Protein AF-A0A645BLA3-F1 (afdb_monomer_lite)

Sequence (93 aa):
MLIGLAIICIFGYTAVHALWRRQTPSITADIGWRLVSTGYVIALFSGMADVFGIGSQPLPAVPFFGVWQARGMELGIGLIAIGFIMTFPFEKK

pLDDT: mean 86.28, std 12.27, range [42.22, 97.44]

Foldseek 3Di:
DLVVLVVCLVVLVVVLVVQCPPPDFDPLLVVLNVLLVVLSVQLVCLLCVLVVVNDPDNPPPDDDNDPSSVVSNVSSVVSNVSSSVSNHPPDDD

Radius of gyration: 16.18 Å; chains: 1; bounding box: 35×19×56 Å

Secondary structure (DSSP, 8-state):
-HHHHHHHHHHHHHHHHHHTTTSPPPHHHHHHHHHHHHHHHHHHHHHTTTTTT-SS--TTS-----HHHHHHHHHHHHHHHHHHHHHS-----

Structure (mmCIF, N/CA/C/O backbone):
data_AF-A0A645BLA3-F1
#
_entry.id   AF-A0A645BLA3-F1
#
loop_
_atom_site.group_PDB
_atom_site.id
_atom_site.type_symbol
_atom_site.label_atom_id
_atom_site.label_alt_id
_atom_site.label_comp_id
_atom_site.label_asym_id
_atom_site.label_entity_id
_atom_site.label_seq_id
_atom_site.pdbx_PDB_ins_code
_atom_site.Cartn_x
_atom_site.Cartn_y
_atom_site.Cartn_z
_atom_site.occupancy
_atom_site.B_iso_or_equiv
_atom_site.auth_seq_id
_atom_site.auth_comp_id
_atom_site.auth_asym_id
_atom_site.auth_atom_id
_atom_site.pdbx_PDB_model_num
ATOM 1 N N . MET A 1 1 ? 3.146 -9.102 -9.398 1.00 81.00 1 MET A N 1
ATOM 2 C CA . MET A 1 1 ? 3.150 -8.415 -8.085 1.00 81.00 1 MET A CA 1
ATOM 3 C C . MET A 1 1 ? 1.866 -7.622 -7.825 1.00 81.00 1 MET A C 1
ATOM 5 O O . MET A 1 1 ? 1.245 -7.841 -6.797 1.00 81.00 1 MET A O 1
ATOM 9 N N . LEU A 1 2 ? 1.430 -6.754 -8.749 1.00 88.44 2 LEU A N 1
ATOM 10 C CA . LEU A 1 2 ? 0.270 -5.860 -8.568 1.00 88.44 2 LEU A CA 1
ATOM 11 C C . LEU A 1 2 ? -1.051 -6.576 -8.240 1.00 88.44 2 LEU A C 1
ATOM 13 O O . LEU A 1 2 ? -1.758 -6.154 -7.335 1.00 88.44 2 LEU A O 1
ATOM 17 N N . ILE A 1 3 ? -1.342 -7.701 -8.905 1.00 91.69 3 ILE A N 1
ATOM 18 C CA . ILE A 1 3 ? -2.523 -8.531 -8.597 1.00 91.69 3 ILE A CA 1
ATOM 19 C C . ILE A 1 3 ? -2.482 -9.016 -7.141 1.00 91.69 3 ILE A C 1
ATOM 21 O O . ILE A 1 3 ? -3.478 -8.939 -6.431 1.00 91.69 3 ILE A O 1
ATOM 25 N N . GLY A 1 4 ? -1.313 -9.461 -6.671 1.00 93.06 4 GLY A N 1
ATOM 26 C CA . GLY A 1 4 ? -1.123 -9.864 -5.278 1.00 93.06 4 GLY A CA 1
ATOM 27 C C . GLY A 1 4 ? -1.348 -8.705 -4.307 1.00 93.06 4 GLY A C 1
ATOM 28 O O . GLY A 1 4 ? -2.024 -8.885 -3.301 1.00 93.06 4 GLY A O 1
ATOM 29 N N . LEU A 1 5 ? -0.862 -7.504 -4.635 1.00 94.06 5 LEU A N 1
ATOM 30 C CA . LEU A 1 5 ? -1.101 -6.304 -3.827 1.00 94.06 5 LEU A CA 1
ATOM 31 C C . LEU A 1 5 ? -2.594 -5.954 -3.756 1.00 94.06 5 LEU A C 1
ATOM 33 O O . LEU A 1 5 ? -3.095 -5.661 -2.677 1.00 94.06 5 LEU A O 1
ATOM 37 N N . ALA A 1 6 ? -3.316 -6.049 -4.876 1.00 93.56 6 ALA A N 1
ATOM 38 C CA . ALA A 1 6 ? -4.759 -5.824 -4.916 1.00 93.56 6 ALA A CA 1
ATOM 39 C C . ALA A 1 6 ? -5.509 -6.809 -4.007 1.00 93.56 6 ALA A C 1
ATOM 41 O O . ALA A 1 6 ? -6.354 -6.403 -3.211 1.00 93.56 6 ALA A O 1
ATOM 42 N N . ILE A 1 7 ? -5.148 -8.096 -4.075 1.00 96.38 7 ILE A N 1
ATOM 43 C CA . ILE A 1 7 ? -5.691 -9.143 -3.202 1.00 96.38 7 ILE A CA 1
ATOM 44 C C . ILE A 1 7 ? -5.404 -8.805 -1.733 1.00 96.38 7 ILE A C 1
ATOM 46 O O . ILE A 1 7 ? -6.324 -8.822 -0.920 1.00 96.38 7 ILE A O 1
ATOM 50 N N . ILE A 1 8 ? -4.169 -8.431 -1.388 1.00 95.44 8 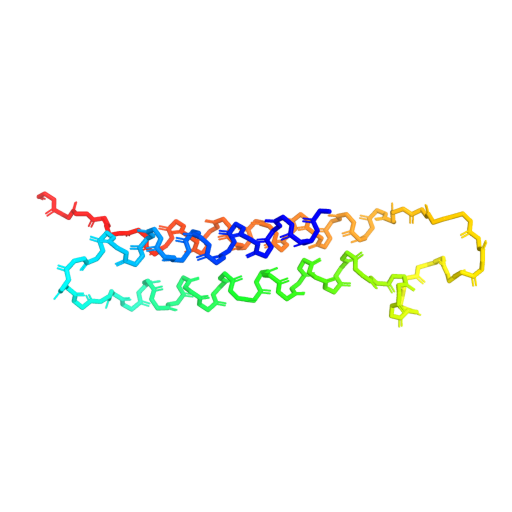ILE A N 1
ATOM 51 C CA . ILE A 1 8 ? -3.798 -8.045 -0.017 1.00 95.44 8 ILE A CA 1
ATOM 52 C C . ILE A 1 8 ? -4.626 -6.849 0.465 1.00 95.44 8 ILE A C 1
ATOM 54 O O . ILE A 1 8 ? -5.133 -6.880 1.582 1.00 95.44 8 ILE A O 1
ATOM 58 N N . CYS A 1 9 ? -4.811 -5.819 -0.363 1.00 94.81 9 CYS A N 1
ATOM 59 C CA . CYS A 1 9 ? -5.627 -4.662 -0.006 1.00 94.81 9 CYS A CA 1
ATOM 60 C C . CYS A 1 9 ? -7.092 -5.048 0.258 1.00 94.81 9 CYS A C 1
ATOM 62 O O . CYS A 1 9 ? -7.660 -4.620 1.261 1.00 94.81 9 CYS A O 1
ATOM 64 N N . ILE A 1 10 ? -7.690 -5.887 -0.595 1.00 95.44 10 ILE A N 1
ATOM 65 C CA . ILE A 1 10 ? -9.091 -6.323 -0.465 1.00 95.44 10 ILE A CA 1
ATOM 66 C C . ILE A 1 10 ? -9.277 -7.209 0.770 1.00 95.44 10 ILE A C 1
ATOM 68 O O . ILE A 1 10 ? -10.131 -6.936 1.614 1.00 95.44 10 ILE A O 1
ATOM 72 N N . PHE A 1 11 ? -8.470 -8.260 0.910 1.00 95.94 11 PHE A N 1
ATOM 73 C CA . PHE A 1 11 ? -8.597 -9.177 2.041 1.00 95.94 11 PHE A CA 1
ATOM 74 C C . PHE A 1 11 ? -8.190 -8.509 3.356 1.00 95.94 11 PHE A C 1
ATOM 76 O O . PHE A 1 11 ? -8.879 -8.680 4.362 1.00 95.94 11 PHE A O 1
ATOM 83 N N . GLY A 1 12 ? -7.147 -7.678 3.346 1.00 93.75 12 GLY A N 1
ATOM 84 C CA . GLY A 1 12 ? -6.766 -6.850 4.487 1.00 93.75 12 GLY A CA 1
ATOM 85 C C . GLY A 1 12 ? -7.900 -5.921 4.915 1.00 93.75 12 GLY A C 1
ATOM 86 O O . GLY A 1 12 ? -8.187 -5.826 6.108 1.00 93.75 12 GLY A O 1
ATOM 87 N N . TYR A 1 13 ? -8.607 -5.310 3.957 1.00 93.06 13 TYR A N 1
ATOM 88 C CA . TYR A 1 13 ? -9.811 -4.531 4.239 1.00 93.06 13 TYR A CA 1
ATOM 89 C C . TYR A 1 13 ? -10.873 -5.350 4.960 1.00 93.06 13 TYR A C 1
ATOM 91 O O . TYR A 1 13 ? -11.305 -4.974 6.049 1.00 93.06 13 TYR A O 1
ATOM 99 N N . THR A 1 14 ? -11.242 -6.504 4.405 1.00 93.50 14 THR A N 1
ATOM 100 C CA . THR A 1 14 ? -12.267 -7.358 5.019 1.00 93.50 14 THR A CA 1
ATOM 101 C C . THR A 1 14 ? -11.874 -7.835 6.418 1.00 93.50 14 THR A C 1
ATOM 103 O O . THR A 1 14 ? -12.714 -7.839 7.316 1.00 93.50 14 THR A O 1
ATOM 106 N N . ALA A 1 15 ? -10.599 -8.176 6.630 1.00 93.12 15 ALA A N 1
ATOM 107 C CA . ALA A 1 15 ? -10.093 -8.649 7.911 1.00 93.12 15 ALA A CA 1
ATOM 108 C C . ALA A 1 15 ? -10.128 -7.544 8.974 1.00 93.12 15 ALA A C 1
ATOM 110 O O . ALA A 1 15 ? -10.703 -7.744 10.042 1.00 93.12 15 ALA A O 1
ATOM 111 N N . VAL A 1 16 ? -9.581 -6.360 8.679 1.00 91.50 16 VAL A N 1
ATOM 112 C CA . VAL A 1 16 ? -9.581 -5.233 9.627 1.00 91.50 16 VAL A CA 1
ATOM 113 C C . VAL A 1 16 ? -11.002 -4.730 9.874 1.00 91.50 16 VAL A C 1
ATOM 115 O O . VAL A 1 16 ? -11.366 -4.460 11.015 1.00 91.50 16 VAL A O 1
ATOM 118 N N . HIS A 1 17 ? -11.852 -4.675 8.848 1.00 89.12 17 HIS A N 1
ATOM 119 C CA . HIS A 1 17 ? -13.258 -4.312 9.017 1.00 89.12 17 HIS A CA 1
ATOM 120 C C . HIS A 1 17 ? -14.004 -5.301 9.932 1.00 89.12 17 HIS A C 1
ATOM 122 O O . HIS A 1 17 ? -14.836 -4.895 10.742 1.00 89.12 17 HIS A O 1
ATOM 128 N N . ALA A 1 18 ? -13.675 -6.597 9.871 1.00 90.62 18 ALA A N 1
ATOM 129 C CA . ALA A 1 18 ? -14.235 -7.597 10.776 1.00 90.62 18 ALA A CA 1
ATOM 130 C C . ALA A 1 18 ? -13.794 -7.413 12.243 1.00 90.62 18 ALA A C 1
ATOM 132 O O . ALA A 1 18 ? -14.530 -7.833 13.140 1.00 90.62 18 ALA A O 1
ATOM 133 N N . LEU A 1 19 ? -12.644 -6.774 12.510 1.00 88.62 19 LEU A N 1
ATOM 134 C CA . LEU A 1 19 ? -12.200 -6.451 13.876 1.00 88.62 19 LEU A CA 1
ATOM 135 C C . LEU A 1 19 ? -13.069 -5.366 14.530 1.00 88.62 19 LEU A C 1
ATOM 137 O O . LEU A 1 19 ? -13.324 -5.444 15.726 1.00 88.62 19 LEU A O 1
ATOM 141 N N . TRP A 1 20 ? -13.586 -4.402 13.764 1.00 87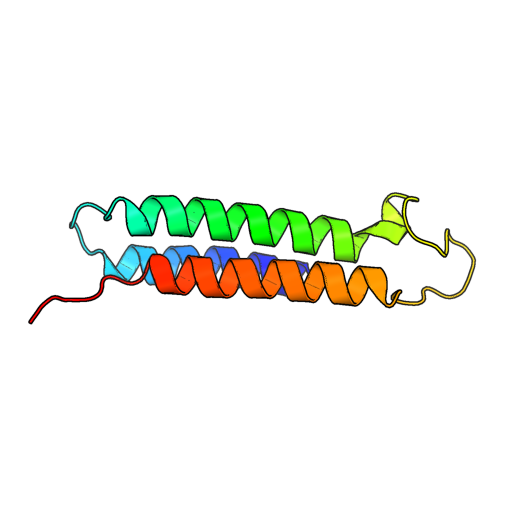.50 20 TRP A N 1
ATOM 142 C CA . TRP A 1 20 ? -14.388 -3.286 14.287 1.00 87.50 20 TRP A CA 1
ATOM 143 C C . TRP A 1 20 ? -15.803 -3.677 14.769 1.00 87.50 20 TRP A C 1
ATOM 145 O O . TRP A 1 20 ? -16.556 -2.803 15.172 1.00 87.50 20 TRP A O 1
ATOM 155 N N . ARG A 1 21 ? -16.189 -4.966 14.740 1.00 80.19 21 ARG A N 1
ATOM 156 C CA . ARG A 1 21 ? -17.456 -5.575 15.233 1.00 80.19 21 ARG A CA 1
ATOM 157 C C . ARG A 1 21 ? -18.505 -4.606 15.824 1.00 80.19 21 ARG A C 1
ATOM 159 O O . ARG A 1 21 ? -18.624 -4.472 17.039 1.00 80.19 21 ARG A O 1
ATOM 166 N N . ARG A 1 22 ? -19.337 -4.011 14.955 1.00 75.12 22 ARG A N 1
ATOM 167 C CA . ARG A 1 22 ? -20.458 -3.093 15.292 1.00 75.12 22 ARG A CA 1
ATOM 168 C C . ARG A 1 22 ? -20.072 -1.787 16.008 1.00 75.12 22 ARG A C 1
ATOM 170 O O . ARG A 1 22 ? -20.962 -1.027 16.376 1.00 75.12 22 ARG A O 1
ATO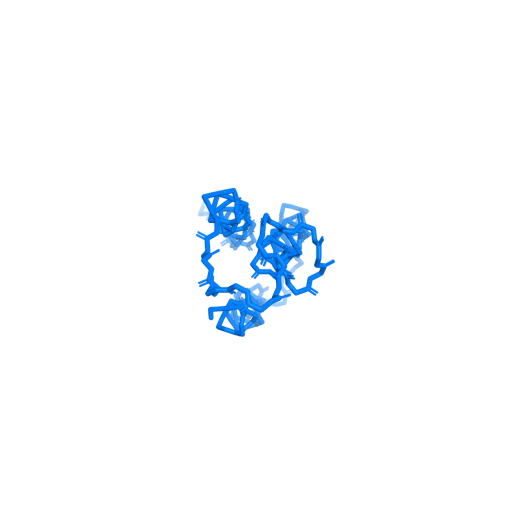M 177 N N . GLN A 1 23 ? -18.790 -1.505 16.181 1.00 80.50 23 GLN A N 1
ATOM 178 C CA . GLN A 1 23 ? -18.296 -0.218 16.650 1.00 80.50 23 GLN A CA 1
ATOM 179 C C . GLN A 1 23 ? -18.138 0.734 15.464 1.00 80.50 23 GLN A C 1
ATOM 181 O O . GLN A 1 23 ? -17.827 0.320 14.346 1.00 80.50 23 GLN A O 1
ATOM 186 N N . THR A 1 24 ? -18.361 2.022 15.706 1.00 82.44 24 THR A N 1
ATOM 187 C CA . THR A 1 24 ? -18.115 3.059 14.704 1.00 82.44 24 THR A CA 1
ATOM 188 C C . THR A 1 24 ? -16.606 3.227 14.506 1.00 82.44 24 THR A C 1
ATOM 190 O O . THR A 1 24 ? -15.919 3.490 15.499 1.00 82.44 24 THR A O 1
ATOM 193 N N . PRO A 1 25 ? -16.087 3.105 13.268 1.00 83.56 25 PRO A N 1
ATOM 194 C CA . PRO A 1 25 ? -14.690 3.383 12.956 1.00 83.56 25 PRO A CA 1
ATOM 195 C C . PRO A 1 25 ? -14.261 4.760 13.462 1.00 83.56 25 PRO A C 1
ATOM 197 O O . PRO A 1 25 ? -15.038 5.716 13.448 1.00 83.56 25 PRO A O 1
ATOM 200 N N . SER A 1 26 ? -13.017 4.869 13.922 1.00 88.94 26 SER A N 1
ATOM 201 C CA . SER A 1 26 ? -12.450 6.165 14.290 1.00 88.94 26 SER A CA 1
ATOM 202 C C . SER A 1 26 ? -12.129 6.994 13.043 1.00 88.94 26 SER A C 1
ATOM 204 O O . SER A 1 26 ? -11.864 6.453 11.971 1.00 88.94 26 SER A O 1
ATOM 206 N N . ILE A 1 27 ? -12.050 8.320 13.199 1.00 90.62 27 ILE A N 1
ATOM 207 C CA . ILE A 1 27 ? -11.604 9.230 12.126 1.00 90.62 27 ILE A CA 1
ATOM 208 C C . ILE A 1 27 ? -10.227 8.806 11.590 1.00 90.62 27 ILE A C 1
ATOM 210 O O . ILE A 1 27 ? -9.979 8.849 10.387 1.00 90.62 27 ILE A O 1
ATOM 214 N N . THR A 1 28 ? -9.337 8.349 12.476 1.00 91.88 28 THR A N 1
ATOM 215 C CA . THR A 1 28 ? -8.019 7.827 12.100 1.00 91.88 28 THR A CA 1
ATOM 216 C C . THR A 1 28 ? -8.132 6.598 11.201 1.00 91.88 28 THR A C 1
ATOM 218 O O . THR A 1 28 ? -7.379 6.493 10.236 1.00 91.88 28 THR A O 1
ATOM 221 N N . ALA A 1 29 ? -9.088 5.705 11.467 1.00 92.44 29 ALA A N 1
ATOM 222 C CA . ALA A 1 29 ? -9.318 4.522 10.646 1.00 92.44 29 ALA A CA 1
ATOM 223 C C . ALA A 1 29 ? -9.884 4.870 9.261 1.00 92.44 29 ALA A C 1
ATOM 225 O O . ALA A 1 29 ? -9.436 4.300 8.265 1.00 92.44 29 ALA A O 1
ATOM 226 N N . ASP A 1 30 ? -10.792 5.848 9.182 1.00 91.94 30 ASP A N 1
ATOM 227 C CA . ASP A 1 30 ? -11.290 6.406 7.917 1.00 91.94 30 ASP A CA 1
ATOM 228 C C . ASP A 1 30 ? -10.167 7.043 7.079 1.00 91.94 30 ASP A C 1
ATOM 230 O O . ASP A 1 30 ? -10.067 6.819 5.869 1.00 91.94 30 ASP A O 1
ATOM 234 N N . ILE A 1 31 ? -9.271 7.803 7.719 1.00 95.12 31 ILE A N 1
ATOM 235 C CA . ILE A 1 31 ? -8.076 8.356 7.065 1.00 95.12 31 ILE A CA 1
ATOM 236 C C . ILE A 1 31 ? -7.135 7.230 6.623 1.00 95.12 31 ILE A C 1
ATOM 238 O O . ILE A 1 31 ? -6.617 7.277 5.506 1.00 95.12 31 ILE A O 1
ATOM 242 N N . GLY A 1 32 ? -6.954 6.204 7.457 1.00 94.81 32 GLY A N 1
ATOM 243 C CA . GLY A 1 32 ? -6.152 5.023 7.144 1.00 94.81 32 GLY A CA 1
ATOM 244 C C . GLY A 1 32 ? -6.603 4.355 5.847 1.00 94.81 32 GLY A C 1
ATOM 245 O O . GLY A 1 32 ? -5.781 4.119 4.963 1.00 94.81 32 GLY A O 1
ATOM 246 N N . TRP A 1 33 ? -7.914 4.172 5.651 1.00 94.94 33 TRP A N 1
ATOM 247 C CA . TRP A 1 33 ? -8.445 3.599 4.410 1.00 94.94 33 TRP A CA 1
ATOM 248 C C . TRP A 1 33 ? -8.169 4.449 3.172 1.00 94.94 33 TRP A C 1
ATOM 250 O O . TRP A 1 33 ? -7.805 3.920 2.117 1.00 94.94 33 TRP A O 1
ATOM 260 N N . ARG A 1 34 ?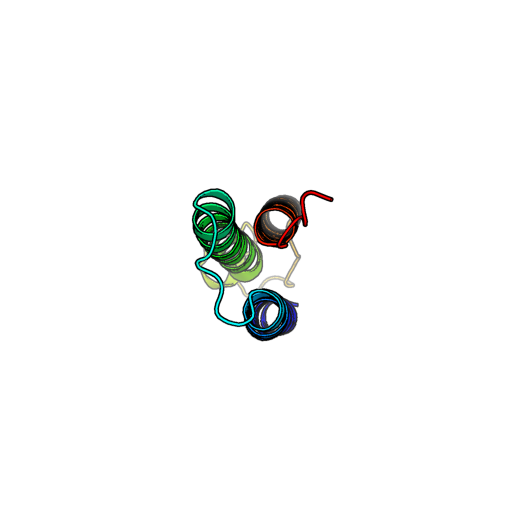 -8.279 5.774 3.293 1.00 95.81 34 ARG A N 1
ATOM 261 C CA . ARG A 1 34 ? -7.925 6.694 2.203 1.00 95.81 34 ARG A CA 1
ATOM 262 C C . ARG A 1 34 ? -6.435 6.612 1.880 1.00 95.81 34 ARG A C 1
ATOM 264 O O . ARG A 1 34 ? -6.067 6.590 0.704 1.00 95.81 34 ARG A O 1
ATOM 271 N N . LEU A 1 35 ? -5.587 6.487 2.898 1.00 96.31 35 LEU A N 1
ATOM 272 C CA . LEU A 1 35 ? -4.147 6.325 2.723 1.00 96.31 35 LEU A CA 1
ATOM 273 C C . LEU A 1 35 ? -3.801 5.002 2.023 1.00 96.31 35 LEU A C 1
ATOM 275 O O . LEU A 1 35 ? -3.023 5.020 1.070 1.00 96.31 35 LEU A O 1
ATOM 279 N N . VAL A 1 36 ? -4.445 3.890 2.404 1.00 96.62 36 VAL A N 1
ATOM 280 C CA . VAL A 1 36 ? -4.316 2.593 1.711 1.00 96.62 36 VAL A CA 1
ATOM 281 C C . VAL A 1 36 ? -4.690 2.724 0.236 1.00 96.62 36 VAL A C 1
ATOM 283 O O . VAL A 1 36 ? -3.926 2.301 -0.631 1.00 96.62 36 VAL A O 1
ATOM 286 N N . SER A 1 37 ? -5.832 3.351 -0.066 1.00 95.69 37 SER A N 1
ATOM 287 C CA . SER A 1 37 ? -6.273 3.535 -1.455 1.00 95.69 37 SER A CA 1
ATOM 288 C C . SER A 1 37 ? -5.285 4.376 -2.273 1.00 95.69 37 SER A C 1
ATOM 290 O O . SER A 1 37 ? -4.958 4.025 -3.405 1.00 95.69 37 SER A O 1
ATOM 292 N N . THR A 1 38 ? -4.730 5.431 -1.672 1.00 97.12 38 THR A N 1
ATOM 293 C CA . THR A 1 38 ? -3.762 6.321 -2.325 1.00 97.12 38 THR A CA 1
ATOM 294 C C . THR A 1 38 ? -2.436 5.601 -2.573 1.00 97.12 38 THR A C 1
ATOM 296 O O . THR A 1 38 ? -1.888 5.671 -3.672 1.00 97.12 38 THR A O 1
ATOM 299 N N . GLY A 1 39 ? -1.943 4.845 -1.587 1.00 96.12 39 GLY A N 1
ATOM 300 C CA . GLY A 1 39 ? -0.740 4.026 -1.730 1.00 96.12 39 GLY A CA 1
ATOM 301 C C . GLY A 1 39 ? -0.882 2.952 -2.813 1.00 96.12 39 GLY A C 1
ATOM 302 O O . GLY A 1 39 ? 0.051 2.737 -3.587 1.00 96.12 39 GLY A O 1
ATOM 303 N N . TYR A 1 40 ? -2.066 2.340 -2.941 1.00 95.62 40 TYR A N 1
ATOM 304 C CA . TYR A 1 40 ? -2.352 1.384 -4.015 1.00 95.62 40 TYR A CA 1
ATOM 305 C C . TYR A 1 40 ? -2.303 2.030 -5.399 1.00 95.62 40 TYR A C 1
ATOM 307 O O . TYR A 1 40 ? -1.672 1.480 -6.300 1.00 95.62 40 TYR A O 1
ATOM 315 N N . VAL A 1 41 ? -2.893 3.217 -5.562 1.00 95.25 41 VAL A N 1
ATOM 316 C CA . VAL A 1 41 ? -2.807 3.980 -6.816 1.00 95.25 41 VAL A CA 1
ATOM 317 C C . VAL A 1 41 ? -1.343 4.265 -7.167 1.00 95.25 41 VAL A C 1
ATOM 319 O O . VAL A 1 41 ? -0.913 3.963 -8.278 1.00 95.25 41 VAL A O 1
ATOM 322 N N . ILE A 1 42 ? -0.543 4.755 -6.216 1.00 94.56 42 ILE A N 1
ATOM 323 C CA . ILE A 1 42 ? 0.884 5.039 -6.440 1.00 94.56 42 ILE A CA 1
ATOM 324 C C . ILE A 1 42 ? 1.644 3.776 -6.870 1.00 94.56 42 ILE A C 1
ATOM 326 O O . ILE A 1 42 ? 2.396 3.815 -7.847 1.00 94.56 42 ILE A O 1
ATOM 330 N N . ALA A 1 43 ? 1.432 2.648 -6.187 1.00 94.44 43 ALA A N 1
ATOM 331 C CA . ALA A 1 43 ? 2.092 1.386 -6.513 1.00 94.44 43 ALA A CA 1
ATOM 332 C C . ALA A 1 43 ? 1.673 0.842 -7.890 1.00 94.44 43 ALA A C 1
ATOM 334 O O . ALA A 1 43 ? 2.520 0.340 -8.632 1.00 94.44 43 ALA A O 1
ATOM 335 N N . LEU A 1 44 ? 0.391 0.969 -8.247 1.00 93.12 44 LEU A N 1
ATOM 336 C CA . LEU A 1 44 ? -0.156 0.537 -9.532 1.00 93.12 44 LEU A CA 1
ATOM 337 C C . LEU A 1 44 ? 0.460 1.319 -10.693 1.00 93.12 44 LEU A C 1
ATOM 339 O O . LEU A 1 44 ? 0.999 0.715 -11.618 1.00 93.12 44 LEU A O 1
ATOM 343 N N . PHE A 1 45 ? 0.428 2.650 -10.624 1.00 91.38 45 PHE A N 1
ATOM 344 C CA . PHE A 1 45 ? 0.972 3.501 -11.682 1.00 91.38 45 PHE A CA 1
ATOM 345 C C . PHE A 1 45 ? 2.493 3.388 -11.786 1.00 91.38 45 PHE A C 1
ATOM 347 O O . PHE A 1 45 ? 3.018 3.339 -12.895 1.00 91.38 45 PHE A O 1
ATOM 354 N N . SER A 1 46 ? 3.197 3.260 -10.658 1.00 91.00 46 SER A N 1
ATOM 355 C CA . SER A 1 46 ? 4.649 3.048 -10.661 1.00 91.00 46 SER A CA 1
ATOM 356 C C . SER A 1 46 ? 5.021 1.697 -11.279 1.00 91.00 46 SER A C 1
ATOM 358 O O . SER A 1 46 ? 5.933 1.625 -12.096 1.00 91.00 46 SER A O 1
ATOM 360 N N . GLY A 1 47 ? 4.292 0.628 -10.939 1.00 87.56 47 GLY A N 1
ATOM 361 C CA . GLY A 1 47 ? 4.534 -0.715 -11.473 1.00 87.56 47 GLY A CA 1
ATOM 362 C C . GLY A 1 47 ? 4.109 -0.912 -12.930 1.00 87.56 47 GLY A C 1
ATOM 363 O O . GLY A 1 47 ? 4.603 -1.827 -13.580 1.00 87.56 47 GLY A O 1
ATOM 364 N N . MET A 1 48 ? 3.201 -0.076 -13.441 1.00 88.00 48 MET A N 1
ATOM 365 C CA . MET A 1 48 ? 2.725 -0.110 -14.829 1.00 88.00 48 MET A CA 1
ATOM 366 C C . MET A 1 48 ? 3.278 1.036 -15.688 1.00 88.00 48 MET A C 1
ATOM 368 O O . MET A 1 48 ? 2.802 1.235 -16.803 1.00 88.00 48 MET A O 1
ATOM 372 N N . ALA 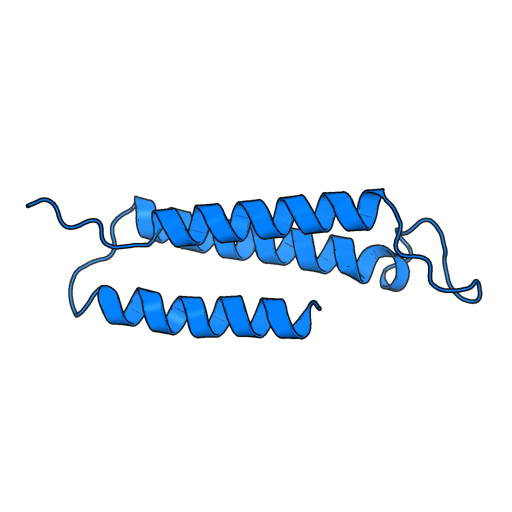A 1 49 ? 4.269 1.796 -15.212 1.00 85.88 49 ALA A N 1
ATOM 373 C CA . ALA A 1 49 ? 4.726 3.005 -15.899 1.00 85.88 49 ALA A CA 1
ATOM 374 C C . ALA A 1 49 ? 5.220 2.744 -17.337 1.00 85.88 49 ALA A C 1
ATOM 376 O O . ALA A 1 49 ? 4.977 3.575 -18.213 1.00 85.88 49 ALA A O 1
ATOM 377 N N . ASP A 1 50 ? 5.838 1.588 -17.611 1.00 78.25 50 ASP A N 1
ATOM 378 C CA . ASP A 1 50 ? 6.238 1.212 -18.980 1.00 78.25 50 ASP A CA 1
ATOM 379 C C . ASP A 1 50 ? 5.034 0.901 -19.880 1.00 78.25 50 ASP A C 1
ATOM 381 O O . ASP A 1 50 ? 5.033 1.265 -21.053 1.00 78.25 50 ASP A O 1
ATOM 385 N N . VAL A 1 51 ? 3.976 0.287 -19.334 1.00 79.12 51 VAL A N 1
ATOM 386 C CA . VAL A 1 51 ? 2.728 0.001 -20.071 1.00 79.12 51 VAL A CA 1
ATOM 387 C C . VAL A 1 51 ? 2.010 1.299 -20.438 1.00 79.12 51 VAL A C 1
ATOM 389 O O . VAL A 1 51 ? 1.433 1.406 -21.516 1.00 79.12 51 VAL A O 1
ATOM 392 N N . PHE A 1 52 ? 2.077 2.302 -19.562 1.00 78.75 52 PHE A N 1
ATOM 393 C CA . PHE A 1 52 ? 1.526 3.633 -19.814 1.00 78.75 52 PHE A CA 1
ATOM 394 C C . PHE A 1 52 ? 2.415 4.516 -20.705 1.00 78.75 52 PHE A C 1
ATOM 396 O O . PHE A 1 52 ? 2.020 5.637 -21.017 1.00 78.75 52 PHE A O 1
ATOM 403 N N . GLY A 1 53 ? 3.601 4.052 -21.116 1.00 73.56 53 GLY A N 1
ATOM 404 C CA . GLY A 1 53 ? 4.525 4.828 -21.951 1.00 73.56 53 GLY A CA 1
ATOM 405 C C . GLY A 1 53 ? 5.187 6.015 -21.237 1.00 73.56 53 GLY A C 1
ATOM 406 O O . GLY A 1 53 ? 5.772 6.871 -21.891 1.00 73.56 53 GLY A O 1
ATOM 407 N N . ILE A 1 54 ? 5.091 6.074 -19.904 1.00 71.62 54 ILE A N 1
ATOM 408 C CA . ILE A 1 54 ? 5.742 7.083 -19.048 1.00 71.62 54 ILE A CA 1
ATOM 409 C C . ILE A 1 54 ? 7.144 6.604 -18.632 1.00 71.62 54 ILE A C 1
ATOM 411 O O . ILE A 1 54 ? 8.018 7.399 -18.288 1.00 71.62 54 ILE A O 1
ATOM 415 N N . GLY A 1 55 ? 7.351 5.287 -18.631 1.00 65.06 55 GLY A N 1
ATOM 416 C CA . GLY A 1 55 ? 8.602 4.654 -18.244 1.00 65.06 55 GLY A CA 1
ATOM 417 C C . GLY A 1 55 ? 9.731 4.828 -19.260 1.00 65.06 55 GLY A C 1
ATOM 418 O O . GLY A 1 55 ? 9.532 5.181 -20.421 1.00 65.06 55 GLY A O 1
ATOM 419 N N . SER A 1 56 ? 10.956 4.587 -18.796 1.00 62.41 56 SER A N 1
ATOM 420 C CA . SER A 1 56 ? 12.188 4.866 -19.545 1.00 62.41 56 SER A CA 1
ATOM 421 C C . SER A 1 56 ? 12.465 3.877 -20.680 1.00 62.41 56 SER A C 1
ATOM 423 O O . SER A 1 56 ? 13.402 4.090 -21.446 1.00 62.41 56 SER A O 1
ATOM 425 N N . GLN A 1 57 ? 11.678 2.803 -20.788 1.00 62.00 57 GLN A N 1
ATOM 426 C CA . GLN A 1 57 ? 11.914 1.723 -21.738 1.00 62.00 57 GLN A CA 1
ATOM 427 C C . GLN A 1 57 ? 10.594 1.288 -22.401 1.00 62.00 57 GLN A C 1
ATOM 429 O O . GLN A 1 57 ? 10.018 0.262 -22.036 1.00 62.00 57 GLN A O 1
ATOM 434 N N . PRO A 1 58 ? 10.073 2.071 -23.367 1.00 61.31 58 PRO A N 1
ATOM 435 C CA . PRO A 1 58 ? 8.918 1.649 -24.150 1.00 61.31 58 PRO A CA 1
ATOM 436 C C . PRO A 1 58 ? 9.257 0.366 -24.929 1.00 61.31 58 PRO A C 1
ATOM 438 O O . PRO A 1 58 ? 10.372 0.204 -25.435 1.00 61.31 58 PRO A O 1
ATOM 441 N N . LEU A 1 59 ? 8.300 -0.567 -25.014 1.00 56.19 59 LEU A N 1
ATOM 442 C CA . LEU A 1 59 ? 8.438 -1.787 -25.823 1.00 56.19 59 LEU A CA 1
ATOM 443 C C . LEU A 1 59 ? 8.899 -1.426 -27.256 1.00 56.19 59 LEU A C 1
ATOM 445 O O . LEU A 1 59 ? 8.403 -0.437 -27.800 1.00 56.19 59 LEU A O 1
ATOM 449 N N . PRO A 1 60 ? 9.823 -2.191 -27.887 1.00 58.00 60 PRO A N 1
ATOM 450 C CA . PRO A 1 60 ? 10.060 -3.632 -27.724 1.00 58.00 60 PRO A CA 1
ATOM 451 C C . PRO A 1 60 ? 11.394 -3.995 -27.042 1.00 58.00 60 PRO A C 1
ATOM 453 O O . PRO A 1 60 ? 11.851 -5.133 -27.149 1.00 58.00 60 PRO A O 1
ATOM 456 N N . ALA A 1 61 ? 12.046 -3.046 -26.366 1.00 62.06 61 ALA A N 1
ATOM 457 C CA . ALA A 1 61 ? 13.257 -3.335 -25.602 1.00 62.06 61 ALA A CA 1
ATOM 458 C C . ALA A 1 61 ? 12.941 -4.237 -24.393 1.00 62.06 61 ALA A C 1
ATOM 460 O O . ALA A 1 61 ? 11.833 -4.201 -23.858 1.00 62.06 61 ALA A O 1
ATOM 461 N N . VAL A 1 62 ? 13.914 -5.061 -23.977 1.00 61.62 62 VAL A N 1
ATOM 462 C CA . VAL A 1 62 ? 13.781 -6.010 -22.855 1.00 61.62 62 VAL A CA 1
ATOM 463 C C . VAL A 1 62 ? 13.162 -5.281 -21.651 1.00 61.62 62 VAL A C 1
ATOM 465 O O . VAL A 1 62 ? 13.733 -4.269 -21.240 1.00 61.62 62 VAL A O 1
ATOM 468 N N . PRO A 1 63 ? 12.015 -5.731 -21.104 1.00 60.88 63 PRO A N 1
ATOM 469 C CA . PRO A 1 63 ? 11.358 -5.041 -20.001 1.00 60.88 63 PRO A CA 1
ATOM 470 C C . PRO A 1 63 ? 12.302 -5.010 -18.801 1.00 60.88 63 PRO A C 1
ATOM 472 O O . PRO A 1 63 ? 12.622 -6.052 -18.226 1.00 60.88 63 PRO A O 1
ATOM 475 N N . PHE A 1 64 ? 12.783 -3.821 -18.450 1.00 68.56 64 PHE A N 1
ATOM 476 C CA . PHE A 1 64 ? 13.645 -3.618 -17.297 1.00 68.56 64 PHE A CA 1
ATOM 477 C C . PHE A 1 64 ? 12.882 -2.798 -16.276 1.00 68.56 64 PHE A C 1
ATOM 479 O O . PHE A 1 64 ? 12.471 -1.676 -16.556 1.00 68.56 64 PHE A O 1
ATOM 486 N N . PHE A 1 65 ? 12.708 -3.363 -15.085 1.00 73.44 65 PHE A N 1
ATOM 487 C CA . PHE A 1 65 ? 12.037 -2.663 -14.006 1.00 73.44 65 PHE A CA 1
ATOM 488 C C . PHE A 1 65 ? 12.936 -1.525 -13.516 1.00 73.44 65 PHE A C 1
ATOM 490 O O . PHE A 1 65 ? 13.967 -1.751 -12.878 1.00 73.44 65 PHE A O 1
ATOM 497 N N . GLY A 1 66 ? 12.579 -0.295 -13.877 1.00 82.44 66 GLY A N 1
ATOM 498 C CA . GLY A 1 66 ? 13.401 0.879 -13.621 1.00 82.44 66 GLY A CA 1
ATOM 499 C C . GLY A 1 66 ? 13.549 1.158 -12.126 1.00 82.44 66 GLY A C 1
ATOM 500 O O . GLY A 1 66 ? 12.625 0.947 -11.340 1.00 82.44 66 GLY A O 1
ATOM 501 N N . VAL A 1 67 ? 14.691 1.720 -11.720 1.00 86.75 67 VAL A N 1
ATOM 502 C CA . VAL A 1 67 ? 14.943 2.087 -10.311 1.00 86.75 67 VAL A CA 1
ATOM 503 C C . VAL A 1 67 ? 13.834 2.997 -9.772 1.00 86.75 67 VAL A C 1
ATOM 505 O O . VAL A 1 67 ? 13.354 2.801 -8.660 1.00 86.75 67 VAL A O 1
ATOM 508 N N . TRP A 1 68 ? 13.368 3.953 -10.577 1.00 86.56 68 TRP A N 1
ATOM 509 C CA . TRP A 1 68 ? 12.279 4.855 -10.196 1.00 86.56 68 TRP A CA 1
ATOM 510 C C . TRP A 1 68 ? 10.920 4.161 -10.071 1.00 86.56 68 TRP A C 1
ATOM 512 O O . TRP A 1 68 ? 10.154 4.510 -9.175 1.00 86.56 68 TRP A O 1
ATOM 522 N N . GLN A 1 69 ? 10.640 3.145 -10.895 1.00 88.69 69 GLN A N 1
ATOM 523 C CA . GLN A 1 69 ? 9.439 2.317 -10.740 1.00 88.69 69 GLN A CA 1
ATOM 524 C C . GLN A 1 69 ? 9.490 1.534 -9.427 1.00 88.69 69 GLN A C 1
ATOM 526 O O . GLN A 1 69 ? 8.506 1.509 -8.689 1.00 88.69 69 GLN A O 1
ATOM 531 N N . ALA A 1 70 ? 10.654 0.963 -9.097 1.00 90.38 70 ALA A N 1
ATOM 532 C CA . ALA A 1 70 ? 10.875 0.266 -7.834 1.00 90.38 70 ALA A CA 1
ATOM 533 C C . ALA A 1 70 ? 10.703 1.187 -6.625 1.00 90.38 70 ALA A C 1
ATOM 535 O O . ALA A 1 70 ? 9.968 0.844 -5.704 1.00 90.38 70 ALA A O 1
ATOM 536 N N . ARG A 1 71 ? 11.286 2.390 -6.645 1.00 92.44 71 ARG A N 1
ATOM 537 C CA . ARG A 1 71 ? 11.114 3.360 -5.551 1.00 92.44 71 ARG A CA 1
ATOM 538 C C . ARG A 1 71 ? 9.674 3.850 -5.413 1.00 92.44 71 ARG A C 1
ATOM 540 O O . ARG A 1 71 ? 9.172 3.937 -4.296 1.00 92.44 71 ARG A O 1
ATOM 547 N N . GLY A 1 72 ? 8.989 4.130 -6.522 1.00 92.50 72 GLY A N 1
ATOM 548 C CA . GLY A 1 72 ? 7.573 4.509 -6.495 1.00 92.50 72 GLY A CA 1
ATOM 549 C C . GLY A 1 72 ? 6.688 3.395 -5.928 1.00 92.50 72 GLY A C 1
ATOM 550 O O . GLY A 1 72 ? 5.797 3.643 -5.116 1.00 92.50 72 GLY A O 1
ATOM 551 N N . MET A 1 73 ? 6.993 2.147 -6.279 1.00 93.56 73 MET A N 1
ATOM 552 C CA . MET A 1 73 ? 6.322 0.967 -5.744 1.00 93.56 73 MET A CA 1
ATOM 553 C C . MET A 1 73 ? 6.585 0.770 -4.245 1.00 93.56 73 MET A C 1
ATOM 555 O O . MET A 1 73 ? 5.635 0.546 -3.497 1.00 93.56 73 MET A O 1
ATOM 559 N N . GLU A 1 74 ? 7.833 0.906 -3.788 1.00 95.00 74 GLU A N 1
ATOM 560 C CA . GLU A 1 74 ? 8.194 0.857 -2.363 1.00 95.00 74 GLU A CA 1
ATOM 561 C C . GLU A 1 74 ? 7.447 1.923 -1.552 1.00 95.00 74 GLU A C 1
ATOM 563 O O . GLU A 1 74 ? 6.886 1.613 -0.500 1.00 95.00 74 GLU A O 1
ATOM 568 N N . LEU A 1 75 ? 7.372 3.159 -2.059 1.00 96.12 75 LEU A N 1
ATOM 569 C CA . LEU A 1 75 ? 6.613 4.236 -1.418 1.00 96.12 75 LEU A CA 1
ATOM 570 C C . LEU A 1 75 ? 5.119 3.912 -1.337 1.00 96.12 75 LEU A C 1
ATOM 572 O O . LEU A 1 75 ? 4.514 4.082 -0.279 1.00 96.12 75 LEU A O 1
ATOM 576 N N . GLY A 1 76 ? 4.526 3.405 -2.420 1.00 96.06 76 GLY A N 1
ATOM 577 C CA . GLY A 1 76 ? 3.121 2.997 -2.431 1.00 96.06 76 GLY A CA 1
ATOM 578 C C . GLY A 1 76 ? 2.822 1.899 -1.405 1.00 96.06 76 GLY A C 1
ATOM 579 O O . GLY A 1 76 ? 1.857 2.005 -0.648 1.00 96.06 76 GLY A O 1
ATOM 580 N N . ILE A 1 77 ? 3.690 0.885 -1.309 1.00 95.94 77 ILE A N 1
ATOM 581 C CA . ILE A 1 77 ? 3.578 -0.185 -0.305 1.00 95.94 77 ILE A CA 1
ATOM 582 C C . ILE A 1 77 ? 3.748 0.369 1.115 1.00 95.94 77 ILE A C 1
ATOM 584 O O . ILE A 1 77 ? 2.986 -0.004 2.006 1.00 95.94 77 ILE A O 1
ATOM 588 N N . GLY A 1 78 ? 4.694 1.285 1.333 1.00 96.88 78 GLY A N 1
ATOM 589 C CA . GLY A 1 78 ? 4.887 1.947 2.623 1.00 96.88 78 GLY A CA 1
ATOM 590 C C . GLY A 1 78 ? 3.637 2.701 3.084 1.00 96.88 78 GLY A C 1
ATOM 591 O O . GLY A 1 78 ? 3.204 2.540 4.224 1.00 96.88 78 GLY A O 1
ATOM 592 N N . LEU A 1 79 ? 2.997 3.454 2.185 1.00 97.44 79 LEU A N 1
ATOM 593 C CA . LEU A 1 79 ? 1.741 4.154 2.476 1.00 97.44 79 LEU A CA 1
ATOM 594 C C . LEU A 1 79 ? 0.592 3.188 2.785 1.00 97.44 79 LEU A C 1
ATOM 596 O O . LEU A 1 79 ? -0.178 3.439 3.712 1.00 97.44 79 LEU A O 1
ATOM 600 N N . ILE A 1 80 ? 0.498 2.067 2.061 1.00 96.81 80 ILE A N 1
ATOM 601 C CA . ILE A 1 80 ? -0.477 1.006 2.350 1.00 96.81 80 ILE A CA 1
ATOM 60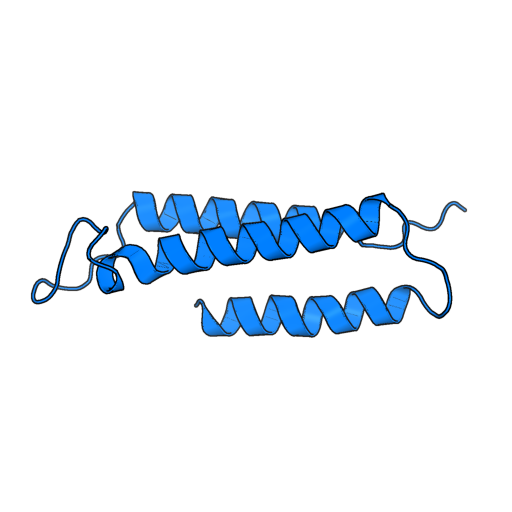2 C C . ILE A 1 80 ? -0.254 0.434 3.751 1.00 96.81 80 ILE A C 1
ATOM 604 O O . ILE A 1 80 ? -1.208 0.302 4.515 1.00 96.81 80 ILE A O 1
ATOM 608 N N . ALA A 1 81 ? 0.991 0.118 4.109 1.00 96.56 81 ALA A N 1
ATOM 609 C CA . ALA A 1 81 ? 1.319 -0.434 5.419 1.00 96.56 81 ALA A CA 1
ATOM 610 C C . ALA A 1 81 ? 0.954 0.540 6.551 1.00 96.56 81 ALA A C 1
ATOM 612 O O . ALA A 1 81 ? 0.295 0.144 7.512 1.00 96.56 81 ALA A O 1
ATOM 613 N N . ILE A 1 82 ? 1.311 1.822 6.411 1.00 96.69 82 ILE A N 1
ATOM 614 C CA . ILE A 1 82 ? 0.948 2.871 7.376 1.00 96.69 82 ILE A CA 1
ATOM 615 C C . ILE A 1 82 ? -0.576 3.000 7.476 1.00 96.69 82 ILE A C 1
ATOM 617 O O . ILE A 1 82 ? -1.116 3.035 8.580 1.00 96.69 82 ILE A O 1
ATOM 621 N N . GLY A 1 83 ? -1.275 3.018 6.339 1.00 96.00 83 GLY A N 1
ATOM 622 C CA . GLY A 1 83 ? -2.731 3.112 6.298 1.00 96.00 83 GLY A CA 1
ATOM 623 C C . GLY A 1 83 ? -3.407 1.957 7.034 1.00 96.00 83 GLY A C 1
ATOM 624 O O . GLY A 1 83 ? -4.280 2.199 7.861 1.00 96.00 83 GLY A O 1
ATOM 625 N N . PHE A 1 84 ? -2.943 0.721 6.827 1.00 95.31 84 PHE A N 1
ATOM 626 C CA . PHE A 1 84 ? -3.446 -0.440 7.563 1.00 95.31 84 PHE A CA 1
ATOM 627 C C . PHE A 1 84 ? -3.216 -0.326 9.070 1.00 95.31 84 PHE A C 1
ATOM 629 O O . PHE A 1 84 ? -4.141 -0.589 9.836 1.00 95.31 84 PHE A O 1
ATOM 636 N N . ILE A 1 85 ? -2.019 0.091 9.499 1.00 94.31 85 ILE A N 1
ATOM 637 C CA . ILE A 1 85 ? -1.700 0.292 10.922 1.00 94.31 85 ILE A CA 1
ATOM 638 C C . ILE A 1 85 ? -2.670 1.298 11.551 1.00 94.31 85 ILE A C 1
ATOM 640 O O . ILE A 1 85 ? -3.192 1.044 12.632 1.00 94.31 85 ILE A O 1
ATOM 644 N N . MET A 1 86 ? -2.963 2.406 10.865 1.00 93.06 86 MET A N 1
ATOM 645 C CA . MET A 1 86 ? -3.894 3.436 11.342 1.00 93.06 86 MET A CA 1
ATOM 646 C C . MET A 1 86 ? -5.331 2.934 11.518 1.00 93.06 86 MET A C 1
ATOM 648 O O . MET A 1 86 ? -6.076 3.477 12.335 1.00 93.06 86 MET A O 1
ATOM 652 N N . THR A 1 87 ? -5.732 1.921 10.754 1.00 92.75 87 THR A N 1
ATOM 653 C CA . THR A 1 87 ? -7.089 1.378 10.791 1.00 92.75 87 THR A CA 1
ATOM 654 C C . THR A 1 87 ? -7.297 0.340 11.892 1.00 92.75 87 THR A C 1
ATOM 656 O O . THR A 1 87 ? -8.442 0.048 12.238 1.00 92.75 87 THR A O 1
ATOM 659 N N . PHE A 1 88 ? -6.241 -0.219 12.486 1.00 90.88 88 PHE A N 1
ATOM 660 C CA . PHE A 1 88 ? -6.425 -1.171 13.579 1.00 90.88 88 PHE A CA 1
ATOM 661 C C . PHE A 1 88 ? -7.147 -0.520 14.774 1.00 90.88 88 PHE A C 1
ATOM 663 O O . PHE A 1 88 ? -6.796 0.592 15.183 1.00 90.88 88 PHE A O 1
ATOM 670 N N . PRO A 1 89 ? -8.154 -1.195 15.361 1.00 85.25 89 PRO A N 1
ATOM 671 C CA . PRO A 1 89 ? -8.792 -0.719 16.579 1.00 85.25 89 PRO A CA 1
ATOM 672 C C . PRO A 1 89 ? -7.828 -0.924 17.752 1.00 85.25 89 PRO A C 1
ATOM 674 O O . PRO A 1 89 ? -7.748 -2.004 18.334 1.00 85.25 89 PRO A O 1
ATOM 677 N N . PHE A 1 90 ? -7.055 0.109 18.084 1.00 79.62 90 PHE A N 1
ATOM 678 C CA . PHE A 1 90 ? -6.228 0.110 19.287 1.00 79.62 90 PHE A CA 1
ATOM 679 C C . PHE A 1 90 ? -7.138 0.259 20.506 1.00 79.62 90 PHE A C 1
ATOM 681 O O . PHE A 1 90 ? -7.606 1.352 20.828 1.00 79.62 90 PHE A O 1
ATOM 688 N N . GLU A 1 91 ? -7.426 -0.866 21.153 1.00 67.19 91 GLU A N 1
ATOM 689 C CA . GLU A 1 91 ? -8.208 -0.917 22.381 1.00 67.19 91 GLU A CA 1
ATOM 690 C C . GLU A 1 91 ? -7.476 -0.114 23.467 1.00 67.19 91 GLU A C 1
ATOM 692 O O . GLU A 1 91 ? -6.353 -0.444 23.858 1.00 67.19 91 GLU A O 1
ATOM 697 N N . LYS A 1 92 ? -8.090 0.974 23.943 1.00 56.06 92 LYS A N 1
ATOM 698 C CA . LYS A 1 92 ? -7.659 1.600 25.194 1.00 56.06 92 LYS A CA 1
ATOM 699 C C . LYS A 1 92 ? -8.131 0.686 26.324 1.00 56.06 92 LYS A C 1
ATOM 701 O O . LYS A 1 92 ? -9.314 0.705 26.651 1.00 56.06 92 LYS A O 1
ATOM 706 N N . LYS A 1 93 ? -7.221 -0.140 26.847 1.00 42.22 93 LYS A N 1
ATOM 707 C CA . LYS A 1 93 ? -7.382 -0.733 28.181 1.00 42.22 93 LYS A CA 1
ATOM 708 C C . LYS A 1 93 ? -7.545 0.359 29.232 1.00 42.22 93 LYS A C 1
ATOM 710 O O . LYS A 1 93 ? -6.882 1.412 29.078 1.00 42.22 93 LYS A O 1
#

Organism: NCBI:txid1076179